Protein AF-A0A1Q7B5P5-F1 (afdb_monomer_lite)

Sequence (75 aa):
MGAITLEEAERDHIRKTLEYTRWVVAGPNGAAVRLGMKRSTLYFRMQKLGISRS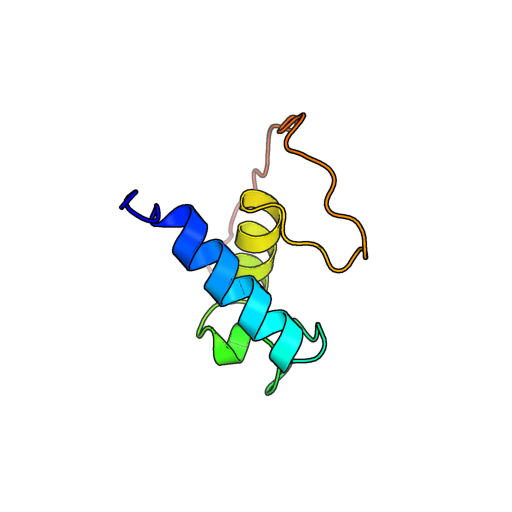NQDPLPAQQSNPNIGMDLPLD

Structure (mmCIF, N/CA/C/O backbone):
data_AF-A0A1Q7B5P5-F1
#
_entry.id   AF-A0A1Q7B5P5-F1
#
loop_
_atom_site.group_PDB
_atom_site.id
_atom_site.type_symbol
_atom_site.label_atom_id
_atom_site.label_alt_id
_atom_site.label_comp_id
_atom_site.label_asym_id
_atom_site.label_entity_id
_atom_site.label_seq_id
_atom_site.pdbx_PDB_ins_code
_atom_site.Cartn_x
_atom_site.Cartn_y
_atom_site.Cartn_z
_atom_site.occupancy
_atom_site.B_iso_or_equiv
_atom_site.auth_seq_id
_atom_site.auth_comp_id
_atom_site.auth_asym_id
_atom_site.auth_atom_id
_atom_site.pdbx_PDB_model_num
ATOM 1 N N . MET A 1 1 ? 4.953 -8.520 -28.449 1.00 45.41 1 MET A N 1
ATOM 2 C CA . MET A 1 1 ? 4.192 -8.548 -27.181 1.00 45.41 1 MET A CA 1
ATOM 3 C C . MET A 1 1 ? 5.200 -8.654 -26.054 1.00 45.41 1 MET A C 1
ATOM 5 O O . MET A 1 1 ? 5.825 -9.695 -25.922 1.00 45.41 1 MET A O 1
ATOM 9 N N . GLY A 1 2 ? 5.461 -7.550 -25.352 1.00 63.09 2 GLY A N 1
ATOM 10 C CA . GLY A 1 2 ? 6.396 -7.544 -24.225 1.00 63.09 2 GLY A CA 1
ATOM 11 C C . GLY A 1 2 ? 5.765 -8.226 -23.016 1.00 63.09 2 GLY A C 1
ATOM 12 O O . GLY A 1 2 ? 4.582 -8.021 -22.750 1.00 63.09 2 GLY A O 1
ATOM 13 N N . ALA A 1 3 ? 6.531 -9.061 -22.318 1.00 74.69 3 ALA A N 1
ATOM 14 C CA . ALA A 1 3 ? 6.090 -9.656 -21.066 1.00 74.69 3 ALA A CA 1
ATOM 15 C C . ALA A 1 3 ? 5.886 -8.547 -20.023 1.00 74.69 3 ALA A C 1
ATOM 17 O O . ALA A 1 3 ? 6.773 -7.720 -19.812 1.00 74.69 3 ALA A O 1
ATOM 18 N N . ILE A 1 4 ? 4.719 -8.529 -19.381 1.00 79.06 4 ILE A N 1
ATOM 19 C CA . ILE A 1 4 ? 4.477 -7.682 -18.211 1.00 79.06 4 ILE A CA 1
ATOM 20 C C . ILE A 1 4 ? 5.338 -8.256 -17.086 1.00 79.06 4 ILE A C 1
ATOM 22 O O . ILE A 1 4 ? 5.255 -9.450 -16.788 1.00 79.06 4 ILE A O 1
ATOM 26 N N . THR A 1 5 ? 6.204 -7.435 -16.498 1.00 87.62 5 THR A N 1
ATOM 27 C CA . THR A 1 5 ? 7.015 -7.872 -15.360 1.00 87.62 5 THR A CA 1
ATOM 28 C C . THR A 1 5 ? 6.108 -8.115 -14.155 1.00 87.62 5 THR A C 1
ATOM 30 O O . THR A 1 5 ? 5.033 -7.525 -14.032 1.00 87.62 5 THR A O 1
ATOM 33 N N . LEU A 1 6 ? 6.537 -8.980 -13.234 1.00 84.62 6 LEU A N 1
ATOM 34 C CA . LEU A 1 6 ? 5.790 -9.226 -11.999 1.00 84.62 6 LEU A CA 1
ATOM 35 C C . LEU A 1 6 ? 5.552 -7.924 -11.214 1.00 84.62 6 LEU A C 1
ATOM 37 O O . LEU A 1 6 ? 4.478 -7.732 -10.651 1.00 84.62 6 LEU A O 1
ATOM 41 N N . GLU A 1 7 ? 6.529 -7.016 -11.229 1.00 83.44 7 GLU A N 1
ATOM 42 C CA . GLU A 1 7 ? 6.422 -5.695 -10.603 1.00 83.44 7 GLU A CA 1
ATOM 43 C C . GLU A 1 7 ? 5.348 -4.821 -11.257 1.00 83.44 7 GLU A C 1
ATOM 45 O O . GLU A 1 7 ? 4.586 -4.169 -10.547 1.00 83.44 7 GLU A O 1
ATOM 50 N N . GLU A 1 8 ? 5.234 -4.835 -12.586 1.00 84.00 8 GLU A N 1
ATOM 51 C CA . GLU A 1 8 ? 4.216 -4.063 -13.305 1.00 84.00 8 GLU A CA 1
ATOM 52 C C . GLU A 1 8 ? 2.806 -4.616 -13.042 1.00 84.00 8 GLU A C 1
ATOM 54 O O . GLU A 1 8 ? 1.872 -3.858 -12.776 1.00 84.00 8 GLU A O 1
ATOM 59 N N . ALA A 1 9 ? 2.654 -5.946 -13.032 1.00 89.19 9 ALA A N 1
ATOM 60 C CA . ALA A 1 9 ? 1.389 -6.595 -12.692 1.00 89.19 9 ALA A CA 1
ATOM 61 C C . ALA A 1 9 ? 0.970 -6.301 -11.241 1.00 89.19 9 ALA A C 1
ATOM 63 O O . ALA A 1 9 ? -0.197 -6.015 -10.967 1.00 89.19 9 ALA A O 1
ATOM 64 N N . GLU A 1 10 ? 1.923 -6.334 -10.307 1.00 88.31 10 GLU A N 1
ATOM 65 C CA . GLU A 1 10 ? 1.675 -6.018 -8.903 1.00 88.31 10 GLU A CA 1
ATOM 66 C C . GLU A 1 10 ? 1.324 -4.541 -8.696 1.00 88.31 10 GLU A C 1
ATOM 68 O O . GLU A 1 10 ? 0.366 -4.226 -7.982 1.00 88.31 10 GLU A O 1
ATOM 73 N N . ARG A 1 11 ? 2.052 -3.633 -9.355 1.00 89.69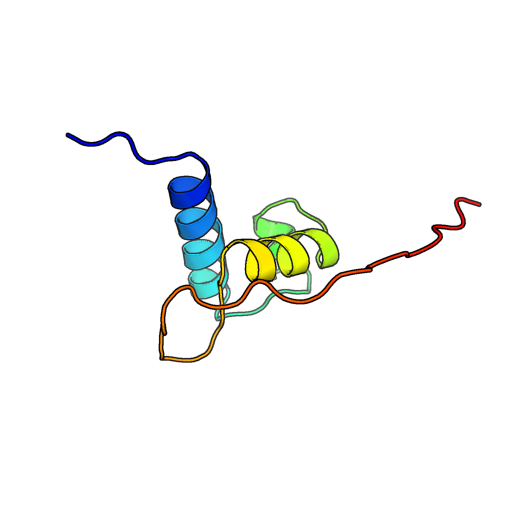 11 ARG A N 1
ATOM 74 C CA . ARG A 1 11 ? 1.767 -2.197 -9.337 1.00 89.69 11 ARG A CA 1
ATOM 75 C C . ARG A 1 11 ? 0.349 -1.921 -9.815 1.00 89.69 11 ARG A C 1
ATOM 77 O O . ARG A 1 11 ? -0.400 -1.222 -9.130 1.00 89.69 11 ARG A O 1
ATOM 84 N N . ASP A 1 12 ? -0.022 -2.475 -10.965 1.00 90.81 12 ASP A N 1
ATOM 85 C CA . ASP A 1 12 ? -1.348 -2.286 -11.545 1.00 90.81 12 ASP A CA 1
ATOM 86 C C . ASP A 1 12 ? -2.448 -2.844 -10.630 1.00 90.81 12 ASP A C 1
ATOM 88 O O . ASP A 1 12 ? -3.467 -2.186 -10.404 1.00 90.81 12 ASP A O 1
ATOM 92 N N . HIS A 1 13 ? -2.216 -4.009 -10.020 1.00 91.94 13 HIS A N 1
ATOM 93 C CA . HIS A 1 13 ? -3.162 -4.620 -9.091 1.00 91.94 13 HIS A CA 1
ATOM 94 C C . HIS A 1 13 ? -3.382 -3.780 -7.821 1.00 91.94 13 HIS A C 1
ATOM 96 O O . HIS A 1 13 ? -4.527 -3.547 -7.411 1.00 91.94 13 HIS A O 1
ATOM 102 N N . ILE A 1 14 ? -2.302 -3.276 -7.215 1.00 91.06 14 ILE A N 1
ATOM 103 C CA . ILE A 1 14 ? -2.375 -2.407 -6.034 1.00 91.06 14 ILE A CA 1
ATOM 104 C C . ILE A 1 14 ? -3.064 -1.087 -6.387 1.00 91.06 14 ILE A C 1
ATOM 106 O O . ILE A 1 14 ? -3.966 -0.663 -5.662 1.00 91.06 14 ILE A O 1
ATOM 110 N N . ARG A 1 15 ? -2.696 -0.463 -7.513 1.00 91.56 15 ARG A N 1
ATOM 111 C CA . ARG A 1 15 ? -3.304 0.789 -7.986 1.00 91.56 15 ARG A CA 1
ATOM 112 C C . ARG A 1 15 ? -4.809 0.640 -8.190 1.00 91.56 15 ARG A C 1
ATOM 114 O O . ARG A 1 15 ? -5.572 1.390 -7.588 1.00 91.56 15 ARG A O 1
ATOM 121 N N . LYS A 1 16 ? -5.246 -0.359 -8.963 1.00 92.19 16 LYS A N 1
ATOM 122 C CA . LYS A 1 16 ? -6.675 -0.618 -9.219 1.00 92.19 16 LYS A CA 1
ATOM 123 C C . LYS A 1 16 ? -7.455 -0.841 -7.930 1.00 92.19 16 LYS A C 1
ATOM 125 O O . LYS A 1 16 ? -8.585 -0.380 -7.790 1.00 92.19 16 LYS A O 1
ATOM 130 N N . THR A 1 17 ? -6.850 -1.532 -6.968 1.00 92.69 17 THR A N 1
ATOM 131 C CA . THR A 1 17 ? -7.503 -1.776 -5.682 1.00 92.69 17 THR A CA 1
ATOM 132 C C . THR A 1 17 ? -7.623 -0.498 -4.857 1.00 92.69 17 THR A C 1
ATOM 134 O O . THR A 1 17 ? -8.678 -0.261 -4.274 1.00 92.69 17 THR A O 1
ATOM 137 N N . LEU A 1 18 ? -6.595 0.355 -4.846 1.00 90.19 18 LEU A N 1
ATOM 138 C CA . LEU A 1 18 ? -6.661 1.672 -4.211 1.00 90.19 18 LEU A CA 1
ATOM 139 C C . LEU A 1 18 ? -7.717 2.562 -4.872 1.00 90.19 18 LEU A C 1
ATOM 141 O O . LEU A 1 18 ? -8.499 3.186 -4.167 1.00 90.19 18 LEU A O 1
ATOM 145 N N . GLU A 1 19 ? -7.803 2.593 -6.200 1.00 91.12 19 GLU A N 1
ATOM 146 C CA . GLU A 1 19 ? -8.844 3.340 -6.919 1.00 91.12 19 GLU A CA 1
ATOM 147 C C . GLU A 1 19 ? -10.248 2.844 -6.555 1.00 91.12 19 GLU A C 1
ATOM 149 O O . GLU A 1 19 ? -11.121 3.642 -6.206 1.00 91.12 19 GLU A O 1
ATOM 154 N N . TYR A 1 20 ? -10.444 1.522 -6.538 1.00 92.06 20 TYR A N 1
ATOM 155 C CA . TYR A 1 20 ? -11.707 0.898 -6.149 1.00 92.06 20 TYR A CA 1
ATOM 156 C C . TYR A 1 20 ? -12.116 1.258 -4.715 1.00 92.06 20 TYR A C 1
ATOM 158 O O . TYR A 1 20 ? -13.288 1.524 -4.445 1.00 92.06 20 TYR A O 1
ATOM 166 N N . THR A 1 21 ? -11.160 1.317 -3.783 1.00 91.00 21 THR A N 1
ATOM 167 C CA . THR A 1 21 ? -11.425 1.732 -2.399 1.00 91.00 21 THR A CA 1
ATOM 168 C C . THR A 1 21 ? -11.418 3.245 -2.206 1.00 91.00 21 THR A C 1
ATOM 170 O O . THR A 1 21 ? -11.448 3.702 -1.065 1.00 91.00 21 THR A O 1
ATOM 173 N N . ARG A 1 22 ? -11.381 4.052 -3.277 1.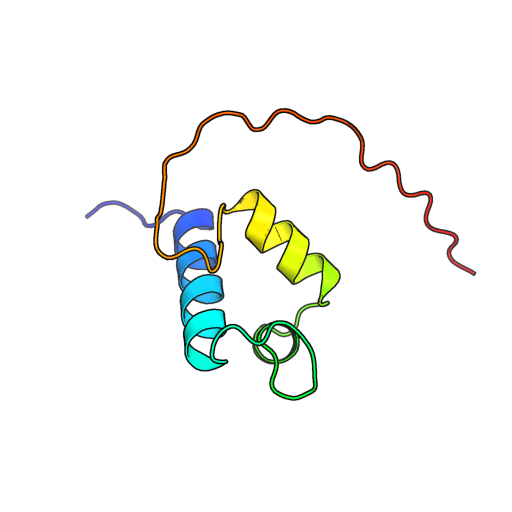00 89.12 22 ARG A N 1
ATOM 174 C CA . ARG A 1 22 ? -11.277 5.523 -3.207 1.00 89.12 22 ARG A CA 1
ATOM 175 C C . ARG A 1 22 ? -10.082 5.990 -2.370 1.00 89.12 22 ARG A C 1
ATOM 177 O O . ARG A 1 22 ? -10.173 6.946 -1.601 1.00 89.12 22 ARG A O 1
ATOM 184 N N . TRP A 1 23 ? -8.960 5.299 -2.525 1.00 87.88 23 TRP A N 1
ATOM 185 C CA . TRP A 1 23 ? -7.698 5.500 -1.816 1.00 87.88 23 TRP A CA 1
ATOM 186 C C . TRP A 1 23 ? -7.767 5.235 -0.309 1.00 87.88 23 TRP A C 1
ATOM 188 O O . TRP A 1 23 ? -6.913 5.693 0.453 1.00 87.88 23 TRP A O 1
ATOM 198 N N . VAL A 1 24 ? -8.757 4.463 0.144 1.00 89.88 24 VAL A N 1
ATOM 199 C CA . VAL A 1 24 ? -8.827 3.996 1.529 1.00 89.88 24 VAL A CA 1
ATOM 200 C C . VAL A 1 24 ? -7.873 2.814 1.694 1.00 89.88 24 VAL A C 1
ATOM 202 O O . VAL A 1 24 ? -8.110 1.725 1.173 1.00 89.88 24 VAL A O 1
ATOM 205 N N . VAL A 1 25 ? -6.776 3.033 2.421 1.00 84.69 25 VAL A N 1
ATOM 206 C CA . VAL A 1 25 ? -5.721 2.027 2.657 1.00 84.69 25 VAL A CA 1
ATOM 207 C C . VAL A 1 25 ? -6.081 1.082 3.813 1.00 84.69 25 VAL A C 1
ATOM 209 O O . VAL A 1 25 ? -5.756 -0.103 3.767 1.00 84.69 25 VAL A O 1
ATOM 212 N N . ALA A 1 26 ? -6.763 1.591 4.8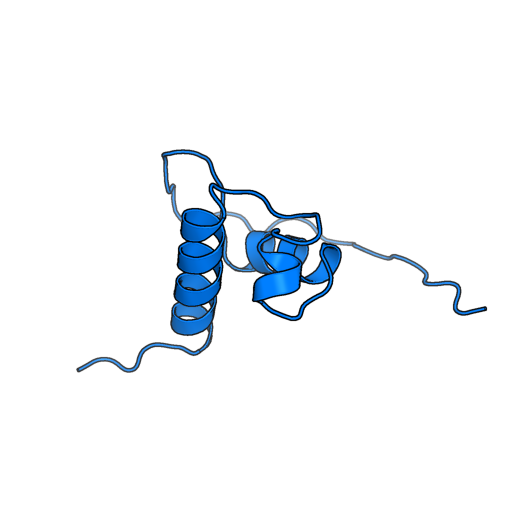43 1.00 80.00 26 ALA A N 1
ATOM 213 C CA . ALA A 1 26 ? -7.020 0.902 6.111 1.00 80.00 26 ALA A CA 1
ATOM 214 C C . ALA A 1 26 ? -8.520 0.709 6.396 1.00 80.00 26 ALA A C 1
ATOM 216 O O . ALA A 1 26 ? -9.363 1.363 5.791 1.00 80.00 26 ALA A O 1
ATOM 217 N N . GLY A 1 27 ? -8.838 -0.161 7.357 1.00 84.12 27 GLY A N 1
ATOM 218 C CA . GLY A 1 27 ? -10.212 -0.487 7.751 1.00 84.12 27 GLY A CA 1
ATOM 219 C C . GLY A 1 27 ? -10.770 -1.720 7.028 1.00 84.12 27 GLY A C 1
ATOM 220 O O . GLY A 1 27 ? -10.129 -2.236 6.113 1.00 84.12 27 GLY A O 1
ATOM 221 N N . PRO A 1 28 ? -11.965 -2.196 7.422 1.00 85.81 28 PRO A N 1
ATOM 222 C CA . PRO A 1 28 ? -12.551 -3.443 6.914 1.00 85.81 28 PRO A CA 1
ATOM 223 C C . PRO A 1 28 ? -12.815 -3.421 5.401 1.00 85.81 28 PRO A C 1
ATOM 225 O O . PRO A 1 28 ? -12.782 -4.461 4.755 1.00 85.81 28 PRO A O 1
ATOM 228 N N . ASN A 1 29 ? -13.010 -2.232 4.824 1.00 86.88 29 ASN A N 1
ATOM 229 C CA . ASN A 1 29 ? -13.199 -2.028 3.384 1.00 86.88 29 ASN A CA 1
ATOM 230 C C . ASN A 1 29 ? -11.954 -1.444 2.687 1.00 86.88 29 ASN A C 1
ATOM 232 O O . ASN A 1 29 ? -12.029 -1.032 1.530 1.00 86.88 29 ASN A O 1
ATOM 236 N N . GLY A 1 30 ? -10.823 -1.359 3.393 1.00 90.62 30 GLY A N 1
ATOM 237 C CA . GLY A 1 30 ? -9.592 -0.772 2.877 1.00 90.62 30 GLY A CA 1
ATOM 238 C C . GLY A 1 30 ? -8.858 -1.684 1.898 1.00 90.62 30 GLY A C 1
ATOM 239 O O . GLY A 1 30 ? -9.041 -2.903 1.880 1.00 90.62 30 GLY A O 1
ATOM 240 N N . ALA A 1 31 ? -7.973 -1.088 1.101 1.00 91.81 31 ALA A N 1
ATOM 241 C CA . ALA A 1 31 ? -7.200 -1.793 0.087 1.00 91.81 31 ALA A CA 1
ATOM 242 C C . ALA A 1 31 ? -6.354 -2.924 0.686 1.00 91.81 31 ALA A C 1
ATOM 244 O O . ALA A 1 31 ? -6.263 -3.985 0.084 1.00 91.81 31 ALA A O 1
ATOM 245 N N . ALA A 1 32 ? -5.809 -2.749 1.896 1.00 90.56 32 ALA A N 1
ATOM 246 C CA . ALA A 1 32 ? -5.015 -3.780 2.567 1.00 90.56 32 ALA A CA 1
ATOM 247 C C . ALA A 1 32 ? -5.814 -5.075 2.797 1.00 90.56 32 ALA A C 1
ATOM 249 O O . ALA A 1 32 ? -5.338 -6.159 2.474 1.00 90.56 32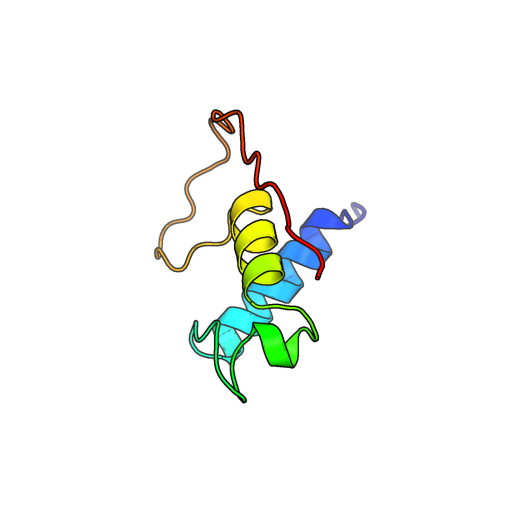 ALA A O 1
ATOM 250 N N . VAL A 1 33 ? -7.056 -4.953 3.276 1.00 92.75 33 VAL A N 1
ATOM 251 C CA . VAL A 1 33 ? -7.945 -6.100 3.520 1.00 92.75 33 VAL A CA 1
ATOM 252 C C . VAL A 1 33 ? -8.334 -6.770 2.206 1.00 92.75 33 VAL A C 1
ATOM 254 O O . VAL A 1 33 ? -8.280 -7.991 2.103 1.00 92.75 33 VAL A O 1
ATOM 257 N N . ARG A 1 34 ? -8.657 -5.981 1.174 1.00 91.19 34 ARG A N 1
ATOM 258 C CA . ARG A 1 34 ? -9.015 -6.510 -0.154 1.00 91.19 34 ARG A CA 1
ATOM 259 C C . ARG A 1 34 ? -7.855 -7.219 -0.846 1.00 91.19 34 ARG A C 1
ATOM 261 O O . ARG A 1 34 ? -8.077 -8.186 -1.560 1.00 91.19 34 ARG A O 1
ATOM 268 N N . LEU A 1 35 ? -6.637 -6.741 -0.615 1.00 90.12 35 LEU A N 1
ATOM 269 C CA . LEU A 1 35 ? -5.405 -7.341 -1.116 1.00 90.12 35 LEU A CA 1
ATOM 270 C C . LEU A 1 35 ? -4.887 -8.476 -0.215 1.00 90.12 35 LEU A C 1
ATOM 272 O O . LEU A 1 35 ? -3.831 -9.038 -0.497 1.00 90.12 35 LEU A O 1
ATOM 276 N N . GLY A 1 36 ? -5.581 -8.792 0.886 1.00 91.25 36 GLY A N 1
ATOM 277 C CA . GLY A 1 36 ? -5.185 -9.847 1.819 1.00 91.25 36 GLY A CA 1
ATOM 278 C C . GLY A 1 36 ? -3.840 -9.598 2.506 1.00 91.25 36 GLY A C 1
ATOM 279 O O . GLY A 1 36 ? -3.168 -10.545 2.906 1.00 91.25 36 GLY A O 1
ATOM 280 N N . MET A 1 37 ? -3.416 -8.338 2.632 1.00 90.88 37 MET A N 1
ATOM 281 C CA . MET A 1 37 ? -2.111 -7.979 3.184 1.00 90.88 37 MET A CA 1
ATOM 282 C C . MET A 1 37 ? -2.223 -7.033 4.379 1.00 90.88 37 MET A C 1
ATOM 284 O O . MET A 1 37 ? -3.179 -6.272 4.527 1.00 90.88 37 MET A O 1
ATOM 288 N N . LYS A 1 38 ? -1.206 -7.045 5.247 1.00 88.88 38 LYS A N 1
ATOM 289 C CA . LYS A 1 38 ? -1.109 -6.080 6.348 1.00 88.88 38 LYS A CA 1
ATOM 290 C C . LYS A 1 38 ? -1.007 -4.662 5.785 1.00 88.88 38 LYS A C 1
ATOM 292 O O . LYS A 1 38 ? -0.349 -4.425 4.773 1.00 88.88 38 LYS A O 1
ATOM 297 N N . ARG A 1 39 ? -1.587 -3.691 6.497 1.00 87.50 39 ARG A N 1
ATOM 298 C CA . ARG A 1 39 ? -1.497 -2.262 6.147 1.00 87.50 39 ARG A CA 1
ATOM 299 C C . ARG A 1 39 ? -0.046 -1.802 5.952 1.00 87.50 39 ARG A C 1
ATOM 301 O O . ARG A 1 39 ? 0.228 -1.065 5.012 1.00 87.50 39 ARG A O 1
ATOM 308 N N . SER A 1 40 ? 0.869 -2.239 6.820 1.00 86.94 40 SER A N 1
ATOM 309 C CA . SER A 1 40 ? 2.300 -1.914 6.734 1.00 86.94 40 SER A CA 1
ATOM 310 C C . SER A 1 40 ? 2.955 -2.497 5.480 1.00 86.94 40 SER A C 1
ATOM 312 O O . SER A 1 40 ? 3.720 -1.806 4.817 1.00 86.94 40 SER A O 1
ATOM 314 N N . THR A 1 41 ? 2.600 -3.728 5.102 1.00 89.31 41 THR A N 1
ATOM 315 C CA . THR A 1 41 ? 3.056 -4.360 3.856 1.00 89.31 41 THR A CA 1
ATOM 316 C C . THR A 1 41 ? 2.551 -3.606 2.634 1.00 89.31 41 THR A C 1
ATOM 318 O O . THR A 1 41 ? 3.333 -3.338 1.726 1.00 89.31 41 THR A O 1
ATOM 321 N N . LEU A 1 42 ? 1.272 -3.218 2.621 1.00 89.31 42 LEU A N 1
ATOM 322 C CA . LEU A 1 42 ? 0.714 -2.417 1.533 1.00 89.31 42 LEU A CA 1
ATOM 323 C C . LEU A 1 42 ? 1.445 -1.080 1.405 1.00 89.31 42 LEU A C 1
ATOM 325 O O . LEU A 1 42 ? 1.832 -0.704 0.306 1.00 89.31 42 LEU A O 1
ATOM 329 N N . TYR A 1 43 ? 1.694 -0.399 2.524 1.00 87.56 43 TYR A N 1
ATOM 330 C CA . TYR A 1 43 ? 2.430 0.863 2.536 1.00 87.56 43 TYR A CA 1
ATOM 331 C C . TYR A 1 43 ? 3.856 0.706 1.987 1.00 87.56 43 TYR A C 1
ATOM 333 O O . TYR A 1 43 ? 4.270 1.471 1.119 1.00 87.56 43 TYR A O 1
ATOM 341 N N . PHE A 1 44 ? 4.578 -0.333 2.417 1.00 88.19 44 PHE A N 1
ATOM 342 C CA . PHE A 1 44 ? 5.914 -0.635 1.904 1.00 88.19 44 PHE A CA 1
ATOM 343 C C . PHE A 1 44 ? 5.903 -0.924 0.397 1.00 88.19 44 PHE A C 1
ATOM 345 O O . PHE A 1 44 ? 6.732 -0.396 -0.341 1.00 88.19 44 PHE A O 1
ATOM 352 N N . ARG A 1 45 ? 4.942 -1.723 -0.087 1.00 87.44 45 ARG A N 1
ATOM 353 C CA . ARG A 1 45 ? 4.795 -2.003 -1.524 1.00 87.44 45 ARG A CA 1
ATOM 354 C C . ARG A 1 45 ? 4.446 -0.748 -2.316 1.00 87.44 45 ARG A C 1
ATOM 356 O O . ARG A 1 45 ? 5.015 -0.547 -3.380 1.00 87.44 45 ARG A O 1
ATOM 363 N N . MET A 1 46 ? 3.574 0.113 -1.793 1.00 88.62 46 MET A N 1
ATOM 364 C CA . MET A 1 46 ? 3.259 1.400 -2.413 1.00 88.62 46 MET A CA 1
ATOM 365 C C . MET A 1 46 ? 4.514 2.267 -2.554 1.00 88.62 46 MET A C 1
ATOM 367 O O . MET A 1 46 ? 4.763 2.781 -3.637 1.00 88.62 46 MET A O 1
ATOM 371 N N . GLN A 1 47 ? 5.347 2.364 -1.514 1.00 86.75 47 GLN A N 1
ATOM 372 C CA . GLN A 1 47 ? 6.615 3.097 -1.588 1.00 86.75 47 GLN A CA 1
ATOM 373 C C . GLN A 1 47 ? 7.597 2.462 -2.579 1.00 86.75 47 GLN A C 1
ATOM 375 O O . GLN A 1 47 ? 8.170 3.168 -3.403 1.00 86.75 47 GLN A O 1
ATOM 380 N N . LYS A 1 48 ? 7.759 1.133 -2.544 1.00 85.94 48 LYS A N 1
ATOM 381 C CA . LYS A 1 48 ? 8.658 0.399 -3.448 1.00 85.94 48 LYS A CA 1
ATOM 382 C C . LYS A 1 48 ? 8.256 0.556 -4.917 1.00 85.94 48 LYS A C 1
ATOM 384 O O . LYS A 1 48 ? 9.118 0.700 -5.773 1.00 85.94 48 LYS A O 1
ATOM 389 N N . LEU A 1 49 ? 6.956 0.520 -5.199 1.00 86.81 49 LEU A N 1
ATOM 390 C CA . LEU A 1 49 ? 6.405 0.572 -6.554 1.00 86.81 49 LEU A CA 1
ATOM 391 C C . LEU A 1 49 ? 6.084 2.001 -7.018 1.00 86.81 49 LEU A C 1
ATOM 393 O O . LEU A 1 49 ? 5.628 2.172 -8.150 1.00 86.81 49 LEU A O 1
ATOM 397 N N . GLY A 1 50 ? 6.314 3.016 -6.177 1.00 86.19 50 GLY A N 1
ATOM 398 C CA . GLY A 1 50 ? 6.050 4.425 -6.488 1.00 86.19 50 GLY A CA 1
ATOM 399 C C . GLY A 1 50 ? 4.562 4.795 -6.560 1.00 86.19 50 GLY A C 1
ATOM 400 O O . GLY A 1 50 ? 4.193 5.734 -7.251 1.00 86.19 50 GLY A O 1
ATOM 401 N N . ILE A 1 51 ? 3.682 4.064 -5.874 1.00 85.12 51 ILE A N 1
ATOM 402 C CA . ILE A 1 51 ? 2.228 4.268 -5.928 1.00 85.12 51 ILE A CA 1
ATOM 403 C C . ILE A 1 51 ? 1.819 5.343 -4.918 1.00 85.12 51 ILE A C 1
ATOM 405 O O . ILE A 1 51 ? 1.895 5.128 -3.708 1.00 85.12 51 ILE A O 1
ATOM 409 N N . SER A 1 52 ? 1.331 6.482 -5.410 1.00 81.19 52 SER A N 1
ATOM 410 C CA . SER A 1 52 ? 0.884 7.615 -4.590 1.00 81.19 52 SER A CA 1
ATOM 411 C C . SER A 1 52 ? -0.452 8.178 -5.076 1.00 81.19 52 SER A C 1
ATOM 413 O O . SER A 1 52 ? -0.764 8.114 -6.259 1.00 81.19 52 SER A O 1
ATOM 415 N N . ARG A 1 53 ? -1.243 8.746 -4.151 1.00 75.75 53 ARG A N 1
ATOM 416 C CA . ARG A 1 53 ? -2.543 9.390 -4.447 1.00 75.75 53 ARG A CA 1
ATOM 417 C C . ARG A 1 53 ? -2.397 10.724 -5.186 1.00 75.75 53 ARG A C 1
ATOM 419 O O . ARG A 1 53 ? -3.376 11.245 -5.714 1.00 75.75 53 ARG A O 1
ATOM 426 N N . SER A 1 54 ? -1.204 11.314 -5.164 1.00 64.31 54 SER A N 1
ATOM 427 C CA . SER A 1 54 ? -0.915 12.559 -5.866 1.00 64.31 54 SER A CA 1
ATOM 428 C C . SER A 1 54 ? -1.238 12.391 -7.347 1.00 64.31 54 SER A C 1
ATOM 430 O O . SER A 1 54 ? -0.771 11.459 -7.989 1.00 64.31 54 SER A O 1
ATOM 432 N N . ASN A 1 55 ? -2.050 13.306 -7.874 1.00 53.56 55 ASN A N 1
ATOM 433 C CA . ASN A 1 55 ? -2.575 13.339 -9.244 1.00 53.56 55 ASN A CA 1
ATOM 434 C C . ASN A 1 55 ? -1.498 13.638 -10.315 1.00 53.56 55 ASN A C 1
ATOM 436 O O . ASN A 1 55 ? -1.752 14.298 -11.320 1.00 53.56 55 ASN A O 1
ATOM 440 N N . GLN A 1 56 ? -0.263 13.242 -10.041 1.00 47.12 56 GLN A N 1
ATOM 441 C CA . GLN A 1 56 ? 0.931 13.452 -10.832 1.00 47.12 56 GLN A CA 1
ATOM 442 C C . GLN A 1 56 ? 1.781 12.209 -10.576 1.00 47.12 56 GLN A C 1
ATOM 444 O O . GLN A 1 56 ? 2.252 11.999 -9.457 1.00 47.12 56 GLN A O 1
ATOM 449 N N . ASP A 1 57 ? 1.943 11.382 -11.598 1.00 54.44 57 ASP A N 1
ATOM 450 C CA . ASP A 1 57 ? 3.131 10.551 -11.708 1.00 54.44 57 ASP A CA 1
ATOM 451 C C . ASP A 1 57 ? 4.264 11.509 -12.099 1.00 54.44 57 ASP A C 1
ATOM 453 O O . ASP A 1 57 ? 4.193 12.113 -13.175 1.00 54.44 57 ASP A O 1
ATOM 457 N N . PRO A 1 58 ? 5.252 11.744 -11.221 1.00 45.47 58 PRO A N 1
ATOM 458 C CA . PRO A 1 58 ? 6.567 11.960 -11.772 1.00 45.47 58 PRO A CA 1
ATOM 459 C C . PRO A 1 58 ? 7.513 10.835 -11.365 1.00 45.47 58 PRO A C 1
ATOM 461 O O . PRO A 1 58 ? 7.909 10.743 -10.210 1.00 45.47 58 PRO A O 1
ATOM 464 N N . LEU A 1 59 ? 7.851 10.019 -12.368 1.00 44.97 59 LEU A N 1
ATOM 465 C CA . LEU A 1 59 ? 9.181 9.547 -12.774 1.00 44.97 59 LEU A CA 1
ATOM 466 C C . LEU A 1 59 ? 10.115 8.972 -11.684 1.00 44.97 59 LEU A C 1
ATOM 468 O O . LEU A 1 59 ? 10.342 9.574 -10.637 1.00 44.97 59 LEU A O 1
ATOM 472 N N . PRO A 1 60 ? 10.816 7.866 -11.989 1.00 50.41 60 PRO A N 1
ATOM 473 C CA . PRO A 1 60 ? 11.727 7.216 -11.064 1.00 50.41 60 PRO A CA 1
ATOM 474 C C . PRO A 1 60 ? 13.037 8.006 -10.971 1.00 50.41 60 PRO A C 1
ATOM 476 O O . PRO A 1 60 ? 13.895 7.916 -11.845 1.00 50.41 60 PRO A O 1
ATOM 479 N N . ALA A 1 61 ? 13.235 8.758 -9.896 1.00 50.88 61 ALA A N 1
ATOM 480 C CA . ALA A 1 61 ? 14.562 9.210 -9.510 1.00 50.88 61 ALA A CA 1
ATOM 481 C C . ALA A 1 61 ? 14.668 9.281 -7.988 1.00 50.88 61 ALA A C 1
ATOM 483 O O . ALA A 1 61 ? 13.863 9.922 -7.322 1.00 50.88 61 ALA A O 1
ATOM 484 N N . GLN A 1 62 ? 15.719 8.636 -7.480 1.00 45.78 62 GLN A N 1
ATOM 485 C CA . GLN A 1 62 ? 16.216 8.681 -6.104 1.00 45.78 62 GLN A CA 1
ATOM 486 C C . GLN A 1 62 ? 15.472 7.809 -5.090 1.00 45.78 62 GLN A C 1
ATOM 488 O O . GLN A 1 62 ? 14.883 8.267 -4.114 1.00 45.78 62 GLN A O 1
ATOM 493 N N . GLN A 1 63 ? 15.674 6.498 -5.238 1.00 49.50 63 GLN A N 1
ATOM 494 C CA . GLN A 1 63 ? 15.691 5.590 -4.096 1.00 49.50 63 GLN A CA 1
ATOM 495 C C . GLN A 1 63 ? 16.965 5.847 -3.272 1.00 49.50 63 GLN A C 1
ATOM 497 O O . GLN A 1 63 ? 17.911 5.069 -3.269 1.00 49.50 63 GLN A O 1
ATOM 502 N N . SER A 1 64 ? 17.002 6.992 -2.598 1.00 42.62 64 SER A N 1
ATOM 503 C CA . SER A 1 64 ? 17.936 7.277 -1.518 1.00 42.62 64 SER A CA 1
ATOM 504 C C . SER A 1 64 ? 17.128 7.414 -0.236 1.00 42.62 64 SER A C 1
ATOM 506 O O . SER A 1 64 ? 16.588 8.481 0.028 1.00 42.62 64 SER A O 1
ATOM 508 N N . ASN A 1 65 ? 17.045 6.335 0.548 1.00 48.72 65 ASN A N 1
ATOM 509 C CA . ASN A 1 65 ? 17.439 6.420 1.953 1.00 48.72 65 ASN A CA 1
ATOM 510 C C . ASN A 1 65 ? 17.709 5.021 2.548 1.00 48.72 65 ASN A C 1
ATOM 512 O O . ASN A 1 65 ? 16.881 4.122 2.376 1.00 48.72 65 ASN A O 1
ATOM 516 N N . PRO A 1 66 ? 18.840 4.828 3.251 1.00 58.47 66 PRO A N 1
ATOM 517 C CA . PRO A 1 66 ? 19.177 3.604 3.954 1.00 58.47 66 PRO A CA 1
ATOM 518 C C . PRO A 1 66 ? 18.513 3.576 5.343 1.00 58.47 66 PRO A C 1
ATOM 520 O O . PRO A 1 66 ? 18.196 4.616 5.913 1.00 58.47 66 PRO A O 1
ATOM 523 N N . ASN A 1 67 ? 18.379 2.373 5.903 1.00 52.06 67 ASN A N 1
ATOM 524 C CA . ASN A 1 67 ? 17.924 2.072 7.268 1.00 52.06 67 ASN A CA 1
ATOM 525 C C . ASN A 1 67 ? 16.417 2.222 7.544 1.00 52.06 67 ASN A C 1
ATOM 527 O O . ASN A 1 67 ? 15.939 3.254 8.004 1.00 52.06 67 ASN A O 1
ATOM 531 N N . ILE A 1 68 ? 15.696 1.103 7.431 1.00 52.31 68 ILE A N 1
ATOM 532 C CA . ILE A 1 68 ? 14.659 0.771 8.415 1.00 52.31 68 ILE A CA 1
ATOM 533 C C . ILE A 1 68 ? 15.181 -0.441 9.184 1.00 52.31 68 ILE A C 1
ATOM 535 O O . ILE A 1 68 ? 14.855 -1.588 8.889 1.00 52.31 68 ILE A O 1
ATOM 539 N 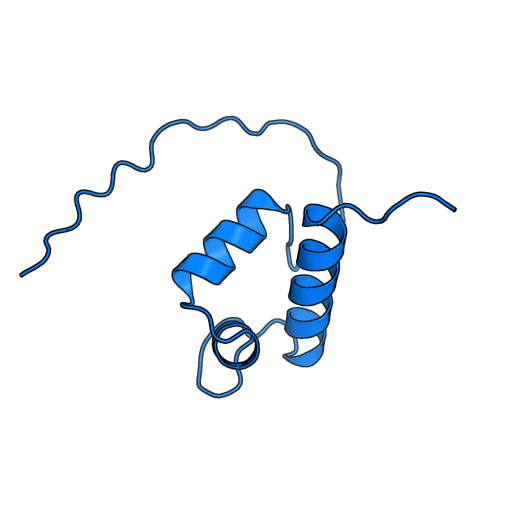N . GLY A 1 69 ? 16.071 -0.164 10.136 1.00 52.16 69 GLY A N 1
ATOM 540 C CA . GLY A 1 69 ? 16.234 -1.032 11.287 1.00 52.16 69 GLY A CA 1
ATOM 541 C C . GLY A 1 69 ? 14.991 -0.848 12.143 1.00 52.16 69 GLY A C 1
ATOM 542 O O . GLY A 1 69 ? 14.805 0.209 12.736 1.00 52.16 69 GLY A O 1
ATOM 543 N N . MET A 1 70 ? 14.115 -1.842 12.148 1.00 52.00 70 MET A N 1
ATOM 544 C CA . MET A 1 70 ? 13.108 -1.983 13.189 1.00 52.00 70 MET A CA 1
ATOM 545 C C . MET A 1 70 ? 13.345 -3.355 13.794 1.00 52.00 70 MET A C 1
ATOM 547 O O . MET A 1 70 ? 12.917 -4.374 13.254 1.00 52.00 70 MET A O 1
ATOM 551 N N . ASP A 1 71 ? 14.128 -3.332 14.868 1.00 49.19 71 ASP A N 1
ATOM 552 C CA . ASP A 1 71 ? 14.092 -4.308 15.944 1.00 49.19 71 ASP A CA 1
ATOM 553 C C . ASP A 1 71 ? 12.626 -4.655 16.236 1.00 49.19 71 ASP A C 1
ATOM 555 O O . ASP A 1 71 ? 11.824 -3.802 16.624 1.00 49.19 71 ASP A O 1
ATOM 559 N N . LEU A 1 72 ? 12.255 -5.886 15.899 1.00 52.66 72 LEU A N 1
ATOM 560 C CA . LEU A 1 72 ? 10.949 -6.449 16.178 1.00 52.66 72 LEU A CA 1
ATOM 561 C C . LEU A 1 72 ? 11.096 -7.220 17.492 1.00 52.66 72 LEU A C 1
ATOM 563 O O . LEU A 1 72 ? 11.662 -8.314 17.451 1.00 52.66 72 LEU A O 1
ATOM 567 N N . PRO A 1 73 ? 10.585 -6.733 18.635 1.00 38.06 73 PRO A N 1
ATOM 568 C CA . PRO A 1 73 ? 10.328 -7.637 19.736 1.00 38.06 73 PRO A CA 1
ATOM 569 C C . PRO A 1 73 ? 9.170 -8.541 19.302 1.00 38.06 73 PRO A C 1
ATOM 571 O O . PRO A 1 73 ? 8.033 -8.100 19.111 1.00 38.06 73 PRO A O 1
ATOM 574 N N . LEU A 1 74 ? 9.503 -9.803 19.042 1.00 51.19 74 LEU A N 1
ATOM 575 C CA . LEU A 1 74 ? 8.562 -10.905 19.140 1.00 51.19 74 LEU A CA 1
ATOM 576 C C . LEU A 1 74 ? 8.494 -11.218 20.640 1.00 51.19 74 LEU A C 1
ATOM 578 O O . LEU A 1 74 ? 9.535 -11.536 21.212 1.00 51.19 74 LEU A O 1
ATOM 582 N N . ASP A 1 75 ? 7.329 -11.031 21.263 1.00 43.25 75 ASP A N 1
ATOM 583 C CA . ASP A 1 75 ? 7.048 -11.613 22.587 1.00 43.25 75 ASP A CA 1
ATOM 584 C C . ASP A 1 75 ? 7.417 -13.109 22.606 1.00 43.25 75 ASP A C 1
ATOM 586 O O . ASP A 1 75 ? 7.073 -13.809 21.617 1.00 43.25 75 ASP A O 1
#

pLDDT: mean 75.76, std 18.08, range [38.06, 92.75]

Radius of gyration: 14.3 Å; chains: 1; bounding box: 32×25×50 Å

Foldseek 3Di:
DDDQDPLNVVLVLLQVLCVVLVNACDDCSHSCVVVVHDSVVSVVSCVVSVPDPPPDDDDDDDPDDDDPPDDDPDD

Secondary structure (DSSP, 8-state):
-PPPPHHHHHHHHHHHHHHHTTT--SSTTSHHHHTTS-HHHHHHHHHHHT--SSS--------------------